Protein AF-A0A1H0IKR7-F1 (afdb_monomer)

Radius of gyration: 31.37 Å; Cα contacts (8 Å, |Δi|>4): 22; chains: 1; bounding box: 93×26×95 Å

Foldseek 3Di:
DDDDDDPPPPCDPVNVVVVLVVVLVVLVVVLVVLVVVLVVLVVVPPPPPPPDDDDDDDPPPDDPPVNVVSVVVNVVSVVVSVVSVVVSVVSVVVPPPPPDPPPPPDPDPPDDDDDD

Sequence (116 aa):
MQNAAGDGIAFGPDGQNDSYRSVVSDLVSLIEHVQASLRLIEQTMAPETSLGGQENAVDVVVLDDVSPRYVKAAAALQACDANLGIALHVLLDSSTPGRGTSAYAEVTPALSISLM

Secondary structure (DSSP, 8-state):
------------HHHHHHHHHHHHHHHHHHHHHHHHHHHHHHHHHS---------SS-------SSHHHHHHHHHHHHHHHHHHHHHHHHHHHHTS--------------------

Nearest PDB structures (foldseek):
  9bru-assembly1_f  TM=6.868E-01  e=6.213E+00  Mus musculus
  6nr8-assembly1_1  TM=4.013E-01  e=3.288E+00  Homo sapiens

pLDDT: mean 72.19, std 18.81, range [41.09, 97.06]

Solvent-accessible surface area (backbone atoms only — not comparable to full-atom values): 7639 Å² total; per-residue (Å²): 138,84,81,82,76,81,87,70,82,75,74,46,77,65,56,55,50,52,53,50,53,48,54,53,50,53,51,52,54,49,44,55,50,44,54,52,53,45,50,54,49,52,61,71,67,49,77,83,82,70,92,68,90,77,82,86,78,79,96,75,80,79,76,70,77,56,59,66,54,50,52,53,52,44,54,52,44,53,54,47,46,55,52,52,52,51,55,50,49,54,53,56,58,71,64,55,75,77,81,74,81,83,81,77,77,81,83,74,85,78,86,76,89,84,82,132

Mean predicted aligned error: 16.88 Å

Structure (mmCIF, N/CA/C/O backbone):
data_AF-A0A1H0IKR7-F1
#
_entry.id   AF-A0A1H0IKR7-F1
#
loop_
_atom_site.group_PDB
_atom_site.id
_atom_site.type_symbol
_atom_site.label_atom_id
_atom_site.label_alt_id
_atom_site.label_comp_id
_atom_site.label_asym_id
_atom_site.label_entity_id
_atom_site.label_seq_id
_atom_site.pdbx_PDB_ins_code
_atom_site.Cartn_x
_atom_site.Cartn_y
_atom_site.Cartn_z
_atom_site.occupancy
_atom_site.B_iso_or_equiv
_atom_site.auth_seq_id
_atom_site.auth_comp_id
_atom_site.auth_asym_id
_atom_site.auth_atom_id
_atom_site.pdbx_PDB_model_num
ATOM 1 N N . MET A 1 1 ? -4.320 12.327 -55.346 1.00 41.09 1 MET A N 1
ATOM 2 C CA . MET A 1 1 ? -4.303 11.394 -54.202 1.00 41.09 1 MET A CA 1
ATOM 3 C C . MET A 1 1 ? -3.042 11.673 -53.413 1.00 41.09 1 MET A C 1
ATOM 5 O O . MET A 1 1 ? -1.960 11.442 -53.933 1.00 41.09 1 MET A O 1
ATOM 9 N N . GLN A 1 2 ? -3.179 12.296 -52.247 1.00 49.88 2 GLN A N 1
ATOM 10 C CA . GLN A 1 2 ? -2.059 12.709 -51.405 1.00 49.88 2 GLN A CA 1
ATOM 11 C C . GLN A 1 2 ? -2.044 11.742 -50.222 1.00 49.88 2 GLN A C 1
ATOM 13 O O . GLN A 1 2 ? -3.006 11.684 -49.461 1.00 49.88 2 GLN A O 1
ATOM 18 N N . ASN A 1 3 ? -1.024 10.889 -50.174 1.00 48.53 3 ASN A N 1
ATOM 19 C CA . ASN A 1 3 ? -0.915 9.835 -49.173 1.00 48.53 3 ASN A CA 1
ATOM 20 C C . ASN A 1 3 ? -0.506 10.457 -47.835 1.00 48.53 3 ASN A C 1
ATOM 22 O O . ASN A 1 3 ? 0.482 11.188 -47.773 1.00 48.53 3 ASN A O 1
ATOM 26 N N . ALA A 1 4 ? -1.279 10.170 -46.789 1.00 47.50 4 ALA A N 1
ATOM 27 C CA . ALA A 1 4 ? -0.951 10.525 -45.418 1.00 47.50 4 ALA A CA 1
ATOM 28 C C . ALA A 1 4 ? 0.331 9.786 -45.007 1.00 47.50 4 ALA A C 1
ATOM 30 O O . ALA A 1 4 ? 0.366 8.555 -44.980 1.00 47.50 4 ALA A O 1
ATOM 31 N N . ALA A 1 5 ? 1.393 10.543 -44.734 1.00 49.09 5 ALA A N 1
ATOM 32 C CA . ALA A 1 5 ? 2.580 10.023 -44.077 1.00 49.09 5 ALA A CA 1
ATOM 33 C C . ALA A 1 5 ? 2.204 9.693 -42.631 1.00 49.09 5 ALA A C 1
ATOM 35 O O . ALA A 1 5 ? 1.618 10.525 -41.939 1.00 49.09 5 ALA A O 1
ATOM 36 N N . GLY A 1 6 ? 2.488 8.456 -42.226 1.00 51.41 6 GLY A N 1
ATOM 37 C CA . GLY A 1 6 ? 2.235 7.963 -40.883 1.00 51.41 6 GLY A CA 1
ATOM 38 C C . GLY A 1 6 ? 2.878 8.870 -39.843 1.00 51.41 6 GLY A C 1
ATOM 39 O O . GLY A 1 6 ? 4.091 9.075 -39.849 1.00 51.41 6 GLY A O 1
ATOM 40 N N . ASP A 1 7 ? 2.030 9.388 -38.964 1.00 49.38 7 ASP A N 1
ATOM 41 C CA . ASP A 1 7 ? 2.385 10.030 -37.708 1.00 49.38 7 ASP A CA 1
ATOM 42 C C . ASP A 1 7 ? 2.981 8.967 -36.775 1.00 49.38 7 ASP A C 1
ATOM 44 O O . ASP A 1 7 ? 2.314 8.356 -35.942 1.00 49.38 7 ASP A O 1
ATOM 48 N N . GLY A 1 8 ? 4.248 8.639 -37.018 1.00 50.91 8 GLY A N 1
ATOM 49 C CA . GLY A 1 8 ? 5.059 7.893 -36.077 1.00 50.91 8 GLY A CA 1
ATOM 50 C C . GLY A 1 8 ? 5.500 8.864 -35.000 1.00 50.91 8 GLY A C 1
ATOM 51 O O . GLY A 1 8 ? 6.469 9.592 -35.210 1.00 50.91 8 GLY A O 1
ATOM 52 N N . ILE A 1 9 ? 4.795 8.880 -33.866 1.00 56.69 9 ILE A N 1
ATOM 53 C CA . ILE A 1 9 ? 5.242 9.579 -32.660 1.00 56.69 9 ILE A CA 1
ATOM 54 C C . ILE A 1 9 ? 6.597 8.984 -32.273 1.00 56.69 9 ILE A C 1
ATOM 56 O O . ILE A 1 9 ? 6.691 7.927 -31.648 1.00 56.69 9 ILE A O 1
ATOM 60 N N . ALA A 1 10 ? 7.665 9.648 -32.705 1.00 52.69 10 ALA A N 1
ATOM 61 C CA . ALA A 1 10 ? 9.016 9.346 -32.295 1.00 52.69 10 ALA A CA 1
ATOM 62 C C . ALA A 1 10 ? 9.140 9.768 -30.829 1.00 52.69 10 ALA A C 1
ATOM 64 O O . ALA A 1 10 ? 9.447 10.919 -30.525 1.00 52.69 10 ALA A O 1
ATOM 65 N N . PHE A 1 11 ? 8.868 8.838 -29.912 1.00 53.44 11 PHE A N 1
ATOM 66 C CA . PHE A 1 11 ? 9.332 8.956 -28.536 1.00 53.44 11 PHE A CA 1
ATOM 67 C C . PHE A 1 11 ? 10.860 8.962 -28.588 1.00 53.44 11 PHE A C 1
ATOM 69 O O . PHE A 1 11 ? 11.505 7.919 -28.690 1.00 53.44 11 PHE A O 1
ATOM 76 N N . GLY A 1 12 ? 11.438 10.162 -28.613 1.00 57.72 12 GLY A N 1
ATOM 77 C CA . GLY A 1 12 ? 12.872 10.337 -28.449 1.00 57.72 12 GLY A CA 1
ATOM 78 C C . GLY A 1 12 ? 13.330 9.753 -27.106 1.00 57.72 12 GLY A C 1
ATOM 79 O O . GLY A 1 12 ? 12.512 9.603 -26.192 1.00 57.72 12 GLY A O 1
ATOM 80 N N . PRO A 1 13 ? 14.631 9.449 -26.957 1.00 59.62 13 PRO A N 1
ATOM 81 C CA . PRO A 1 13 ? 15.187 8.884 -25.723 1.00 59.62 13 PRO A CA 1
ATOM 82 C C . PRO A 1 13 ? 14.862 9.726 -24.474 1.00 59.62 13 PRO A C 1
ATOM 84 O O . PRO A 1 13 ? 14.719 9.173 -23.386 1.00 59.62 13 PRO A O 1
ATOM 87 N N . ASP A 1 14 ? 14.658 11.035 -24.640 1.00 61.53 14 ASP A N 1
ATOM 88 C CA . ASP A 1 14 ? 14.246 11.945 -23.566 1.00 61.53 14 ASP A CA 1
ATOM 89 C C . ASP A 1 14 ? 12.817 11.667 -23.063 1.00 61.53 14 ASP A C 1
ATOM 91 O O . ASP A 1 14 ? 12.591 11.589 -21.857 1.00 61.53 14 ASP A O 1
ATOM 95 N N . GLY A 1 15 ? 11.858 11.398 -23.958 1.00 67.19 15 GLY A N 1
ATOM 96 C CA . GLY A 1 15 ? 10.464 11.123 -23.578 1.00 67.19 15 GLY A CA 1
ATOM 97 C C . GLY A 1 15 ? 10.280 9.787 -22.851 1.00 67.19 15 GLY A C 1
ATOM 98 O O . GLY A 1 15 ? 9.394 9.647 -22.006 1.00 67.19 15 GLY A O 1
ATOM 99 N N . GLN A 1 16 ? 11.142 8.805 -23.134 1.00 71.25 16 GLN A N 1
ATOM 100 C CA . GLN A 1 16 ? 11.166 7.537 -22.401 1.00 71.25 16 GLN A CA 1
ATOM 101 C C . GLN A 1 16 ? 11.692 7.722 -20.969 1.00 71.25 16 GLN A C 1
ATOM 103 O O . GLN A 1 16 ? 11.180 7.096 -20.040 1.00 71.25 16 GLN A O 1
ATOM 108 N N . ASN A 1 17 ? 12.677 8.603 -20.780 1.00 78.38 17 ASN A N 1
ATOM 109 C CA . ASN A 1 17 ? 13.233 8.906 -19.464 1.00 78.38 17 ASN A CA 1
ATOM 110 C C . ASN A 1 17 ? 12.236 9.708 -18.608 1.00 78.38 17 ASN A C 1
ATOM 112 O O . ASN A 1 17 ? 12.041 9.399 -17.434 1.00 78.38 17 ASN A O 1
ATOM 116 N N . ASP A 1 18 ? 11.522 10.664 -19.205 1.00 84.75 18 ASP A N 1
ATOM 117 C CA . ASP A 1 18 ? 10.476 11.427 -18.514 1.00 84.75 18 ASP A CA 1
ATOM 118 C C . ASP A 1 18 ? 9.303 10.537 -18.076 1.00 84.75 18 ASP A C 1
ATOM 120 O O . ASP A 1 18 ? 8.849 10.622 -16.932 1.00 84.75 18 ASP A O 1
ATOM 124 N N . SER A 1 19 ? 8.863 9.613 -18.939 1.00 86.38 19 SER A N 1
ATOM 125 C CA . SER A 1 19 ? 7.837 8.628 -18.578 1.00 86.38 19 SER A CA 1
ATOM 126 C C . SER A 1 19 ? 8.300 7.712 -17.445 1.00 86.38 19 SER A C 1
ATOM 128 O O . SER A 1 19 ? 7.522 7.434 -16.534 1.00 86.38 19 SER A O 1
ATOM 130 N N . TYR A 1 20 ? 9.553 7.250 -17.479 1.00 87.56 20 TYR A N 1
ATOM 131 C CA . TYR A 1 20 ? 10.123 6.427 -16.414 1.00 87.56 20 TYR A CA 1
ATOM 132 C C . TYR A 1 20 ? 10.145 7.181 -15.077 1.00 87.56 20 TYR A C 1
ATOM 134 O O . TYR A 1 20 ? 9.686 6.662 -14.059 1.00 87.56 20 TYR A O 1
ATOM 142 N N . ARG A 1 21 ? 10.606 8.438 -15.081 1.00 89.56 21 ARG A N 1
ATOM 143 C CA . ARG A 1 21 ? 10.633 9.284 -13.880 1.00 89.56 21 ARG A CA 1
ATOM 144 C C . ARG A 1 21 ? 9.236 9.563 -13.332 1.00 89.56 21 ARG A C 1
ATOM 146 O O . ARG A 1 21 ? 9.077 9.554 -12.114 1.00 89.56 21 ARG A O 1
ATOM 153 N N . SER A 1 22 ? 8.243 9.762 -14.201 1.00 92.94 22 SER A N 1
ATOM 154 C CA . SER A 1 22 ? 6.841 9.914 -13.792 1.00 92.94 22 SER A CA 1
ATOM 155 C C . SER A 1 22 ? 6.341 8.670 -13.062 1.00 92.94 22 SER A C 1
ATOM 157 O O . SER A 1 22 ? 5.841 8.782 -11.950 1.00 92.94 22 SER A O 1
ATOM 159 N N . VAL A 1 23 ? 6.556 7.479 -13.632 1.00 92.06 23 VAL A N 1
ATOM 160 C CA . VAL A 1 23 ? 6.115 6.211 -13.025 1.00 92.06 23 VAL A CA 1
ATOM 161 C C . VAL A 1 23 ? 6.790 5.969 -11.675 1.00 92.06 23 VAL A C 1
ATOM 163 O O . VAL A 1 23 ? 6.132 5.557 -10.722 1.00 92.06 23 VAL A O 1
ATOM 166 N N . VAL A 1 24 ? 8.092 6.249 -11.565 1.00 93.38 24 VAL A N 1
ATOM 167 C CA . VAL A 1 24 ? 8.819 6.149 -10.290 1.00 93.38 24 VAL A CA 1
ATOM 168 C C 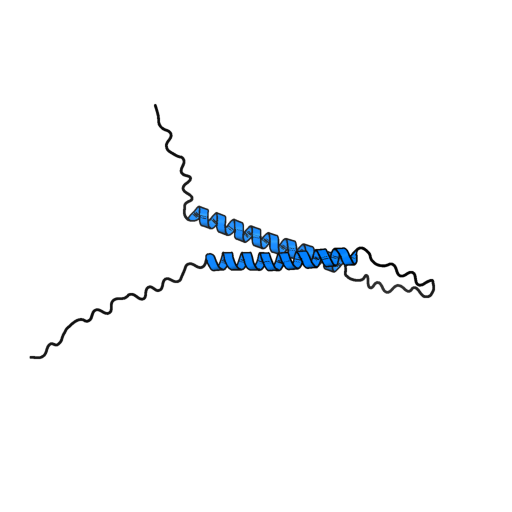. VAL A 1 24 ? 8.254 7.128 -9.258 1.00 93.38 24 VAL A C 1
ATOM 170 O O . VAL A 1 24 ? 8.038 6.739 -8.113 1.00 93.38 24 VAL A O 1
ATOM 173 N N . SER A 1 25 ? 7.985 8.375 -9.656 1.00 94.81 25 SER A N 1
ATOM 174 C CA . SER A 1 25 ? 7.396 9.385 -8.770 1.00 94.81 25 SER A CA 1
ATOM 175 C C . SER A 1 25 ? 6.012 8.966 -8.275 1.00 94.81 25 SER A C 1
ATOM 177 O O . SER A 1 25 ? 5.757 9.016 -7.074 1.00 94.81 25 SER A O 1
ATOM 179 N N . ASP A 1 26 ? 5.145 8.504 -9.177 1.00 95.62 26 ASP A N 1
ATOM 180 C CA . ASP A 1 26 ? 3.793 8.052 -8.841 1.00 95.62 26 ASP A CA 1
ATOM 181 C C . ASP A 1 26 ? 3.829 6.862 -7.874 1.00 95.62 26 ASP A C 1
ATOM 183 O O . ASP A 1 26 ? 3.062 6.805 -6.910 1.00 95.62 26 ASP A O 1
ATOM 187 N N . LEU A 1 27 ? 4.758 5.926 -8.093 1.00 94.75 27 LEU A N 1
ATOM 188 C CA . LEU A 1 27 ? 4.927 4.759 -7.234 1.00 94.75 27 LEU A CA 1
ATOM 189 C C . LEU A 1 27 ? 5.403 5.141 -5.825 1.00 94.75 27 LEU A C 1
ATOM 191 O O . LEU A 1 27 ? 4.887 4.607 -4.844 1.00 94.75 27 LEU A O 1
ATOM 195 N N . VAL A 1 28 ? 6.335 6.091 -5.713 1.00 95.94 28 VAL A N 1
ATOM 196 C CA . VAL A 1 28 ? 6.786 6.629 -4.418 1.00 95.94 28 VAL A CA 1
ATOM 197 C C . VAL A 1 28 ? 5.635 7.323 -3.687 1.00 95.94 28 VAL A C 1
ATOM 199 O O . VAL A 1 28 ? 5.387 7.017 -2.522 1.00 95.94 28 VAL A O 1
ATOM 202 N N . SER A 1 29 ? 4.877 8.187 -4.368 1.00 97.06 29 SER A N 1
ATOM 203 C CA . SER A 1 29 ? 3.722 8.865 -3.762 1.00 97.06 29 SER A CA 1
ATOM 204 C C . SER A 1 29 ? 2.641 7.886 -3.293 1.00 97.06 29 SER A C 1
ATOM 206 O O . SER A 1 29 ? 2.014 8.100 -2.254 1.00 97.06 29 SER A O 1
ATOM 208 N N . LEU A 1 30 ? 2.431 6.784 -4.020 1.00 95.69 30 LEU A N 1
ATOM 209 C CA . LEU A 1 30 ? 1.487 5.748 -3.609 1.00 95.69 30 LEU A CA 1
ATOM 210 C C . LEU A 1 30 ? 1.953 5.008 -2.345 1.00 95.69 30 LEU A C 1
ATOM 212 O O . LEU A 1 30 ? 1.135 4.762 -1.457 1.00 95.69 30 LEU A O 1
ATOM 216 N N . ILE A 1 31 ? 3.247 4.692 -2.235 1.00 96.12 31 ILE A N 1
ATOM 217 C CA . ILE A 1 31 ? 3.838 4.091 -1.026 1.00 96.12 31 ILE A CA 1
ATOM 218 C C . ILE A 1 31 ? 3.627 5.011 0.183 1.00 96.12 31 ILE A C 1
ATOM 220 O O . ILE A 1 31 ? 3.105 4.578 1.210 1.00 96.12 31 ILE A O 1
ATOM 224 N N . GLU A 1 32 ? 3.946 6.300 0.047 1.00 96.75 32 GLU A N 1
ATOM 225 C CA . GLU A 1 32 ? 3.748 7.288 1.116 1.00 96.75 32 GLU A CA 1
ATOM 226 C C . GLU A 1 32 ? 2.280 7.363 1.565 1.00 96.75 32 GLU A C 1
ATOM 228 O O . GLU A 1 32 ? 1.983 7.417 2.763 1.00 96.75 32 GLU A O 1
ATOM 233 N N . HIS A 1 33 ? 1.343 7.310 0.616 1.00 96.44 33 HIS A N 1
ATOM 234 C CA . HIS A 1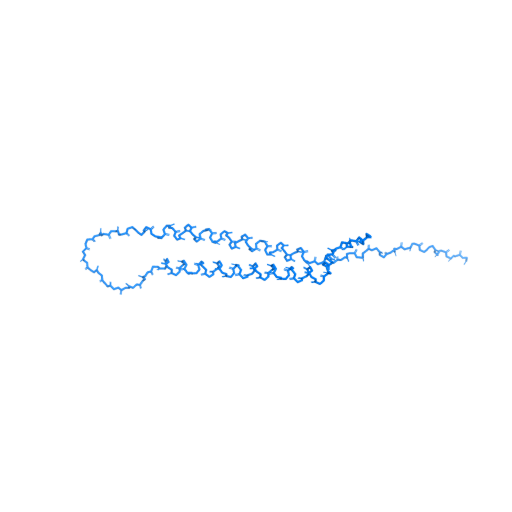 33 ? -0.087 7.320 0.909 1.00 96.44 33 HIS A CA 1
ATOM 235 C C . HIS A 1 33 ? -0.556 6.061 1.662 1.00 96.44 33 HIS A C 1
ATOM 237 O O . HIS A 1 33 ? -1.347 6.157 2.610 1.00 96.44 33 HIS A O 1
ATOM 243 N N . VAL A 1 34 ? -0.058 4.879 1.282 1.00 95.06 34 VAL A N 1
ATOM 244 C CA . VAL A 1 34 ? -0.349 3.613 1.978 1.00 95.06 34 VAL A CA 1
ATOM 245 C C . VAL A 1 34 ? 0.180 3.654 3.414 1.00 95.06 34 VAL A C 1
ATOM 247 O O . VAL A 1 34 ? -0.543 3.299 4.347 1.00 95.06 34 VAL A O 1
ATOM 250 N N . GLN A 1 35 ? 1.394 4.168 3.617 1.00 94.69 35 GLN A N 1
ATOM 251 C CA . GLN A 1 35 ? 1.989 4.326 4.947 1.00 94.69 35 GLN A CA 1
ATOM 252 C C . GLN A 1 35 ? 1.219 5.322 5.820 1.00 94.69 35 GLN A C 1
ATOM 254 O O . GLN A 1 35 ? 1.015 5.077 7.011 1.00 94.69 35 GLN A O 1
ATOM 259 N N . ALA A 1 36 ? 0.744 6.429 5.244 1.00 94.75 36 ALA A N 1
ATOM 260 C CA . ALA A 1 36 ? -0.118 7.372 5.951 1.00 94.75 36 ALA A CA 1
ATOM 261 C C . ALA A 1 36 ? -1.439 6.714 6.385 1.00 94.75 36 ALA A C 1
ATOM 263 O O . ALA A 1 36 ? -1.875 6.893 7.523 1.00 94.75 36 ALA A O 1
ATOM 264 N N . SER A 1 37 ? -2.038 5.901 5.511 1.00 91.88 37 SER A N 1
ATOM 265 C CA . SER A 1 37 ? -3.266 5.158 5.812 1.00 91.88 37 SER A CA 1
ATOM 266 C C . SER A 1 37 ? -3.064 4.135 6.934 1.00 91.88 37 SER A C 1
ATOM 268 O O . SER A 1 37 ? -3.911 4.027 7.819 1.00 91.88 37 SER A O 1
ATOM 270 N N . LEU A 1 38 ? -1.926 3.433 6.954 1.00 92.69 38 LEU A N 1
ATOM 271 C CA . LEU A 1 38 ? -1.563 2.527 8.050 1.00 92.69 38 LEU A CA 1
ATOM 272 C C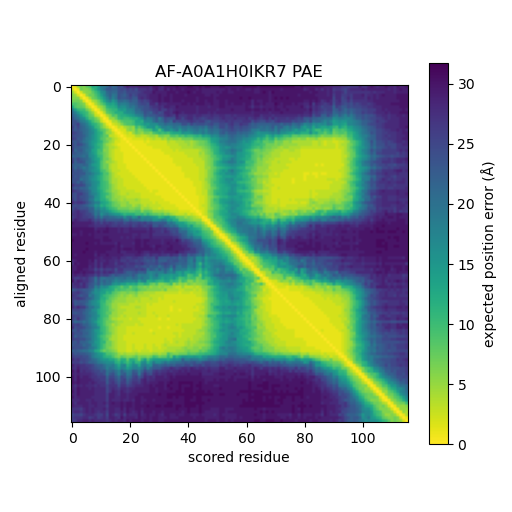 . LEU A 1 38 ? -1.475 3.256 9.393 1.00 92.69 38 LEU A C 1
ATOM 274 O O . LEU A 1 38 ? -2.080 2.806 10.362 1.00 92.69 38 LEU A O 1
ATOM 278 N N . ARG A 1 39 ? -0.807 4.416 9.438 1.00 92.31 39 ARG A N 1
ATOM 279 C CA . ARG A 1 39 ? -0.702 5.219 10.668 1.00 92.31 39 ARG A CA 1
ATOM 280 C C . ARG A 1 39 ? -2.063 5.675 11.187 1.00 92.31 39 ARG A C 1
ATOM 282 O O . ARG A 1 39 ? -2.272 5.692 12.395 1.00 92.31 39 ARG A O 1
ATOM 289 N N . LEU A 1 40 ? -2.994 6.030 10.299 1.00 90.12 40 LEU A N 1
ATOM 290 C CA . LEU A 1 40 ? -4.359 6.393 10.696 1.00 90.12 40 LEU A CA 1
ATOM 291 C C . LEU A 1 40 ? -5.099 5.209 11.330 1.00 90.12 40 LEU A C 1
ATOM 293 O O . LEU A 1 40 ? -5.806 5.384 12.324 1.00 90.12 40 LEU A O 1
ATOM 297 N N . ILE A 1 41 ? -4.915 4.002 10.787 1.00 87.12 41 ILE A N 1
ATOM 298 C CA . ILE A 1 41 ? -5.487 2.786 11.373 1.00 87.12 41 ILE A CA 1
ATOM 299 C C . ILE A 1 41 ? -4.864 2.511 12.745 1.00 87.12 41 ILE A C 1
ATOM 301 O O . ILE A 1 41 ? -5.599 2.281 13.700 1.00 87.12 41 ILE A O 1
ATOM 305 N N . GLU A 1 42 ? -3.538 2.598 12.873 1.00 86.44 42 GLU A N 1
ATOM 306 C CA . GLU A 1 42 ? -2.831 2.409 14.148 1.00 86.44 42 GLU A CA 1
ATOM 307 C C . GLU A 1 42 ? -3.280 3.415 15.216 1.00 86.44 42 GLU A C 1
ATOM 309 O O . GLU A 1 42 ? -3.495 3.031 16.361 1.00 86.44 42 GLU A O 1
ATOM 314 N N . GLN A 1 43 ? -3.482 4.683 14.845 1.00 84.88 43 GLN A N 1
ATOM 315 C CA . GLN A 1 43 ? -4.012 5.716 15.744 1.00 84.88 43 GLN A CA 1
ATOM 316 C C . GLN A 1 43 ? -5.451 5.429 16.178 1.00 84.88 43 GLN A C 1
ATOM 318 O O . GLN A 1 43 ? -5.794 5.672 17.327 1.00 84.88 43 GLN A O 1
ATOM 323 N N . THR A 1 44 ? -6.278 4.897 15.276 1.00 81.06 44 THR A N 1
ATOM 324 C CA . THR A 1 44 ? -7.673 4.535 15.577 1.00 81.06 44 THR A CA 1
ATOM 325 C C . THR A 1 44 ? -7.758 3.287 16.460 1.00 81.06 44 THR A C 1
ATOM 327 O O . THR A 1 44 ? -8.687 3.145 17.246 1.00 81.06 44 THR A O 1
ATOM 330 N N . MET A 1 45 ? -6.790 2.376 16.329 1.00 73.75 45 MET A N 1
ATOM 331 C CA . MET A 1 45 ? -6.680 1.164 17.141 1.00 73.75 45 MET A CA 1
ATOM 332 C C . MET A 1 45 ? -5.934 1.377 18.463 1.00 73.75 45 MET A C 1
ATOM 334 O O . MET A 1 45 ? -5.936 0.477 19.306 1.00 73.75 45 MET A O 1
ATOM 338 N N . ALA A 1 46 ? -5.258 2.515 18.648 1.00 74.31 46 ALA A N 1
ATOM 339 C CA . ALA A 1 46 ? -4.576 2.815 19.895 1.00 74.31 46 ALA A C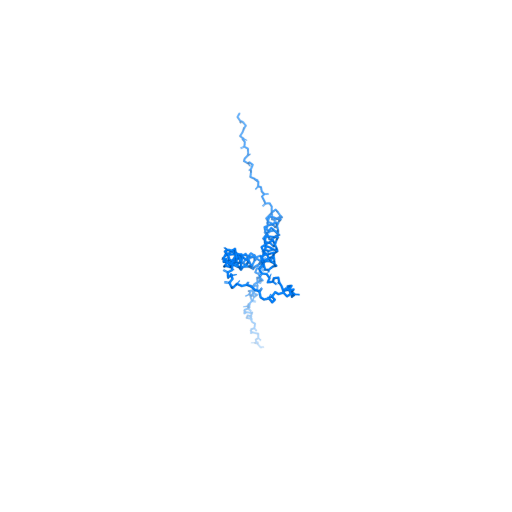A 1
ATOM 340 C C . ALA A 1 46 ? -5.624 2.851 21.020 1.00 74.31 46 ALA A C 1
ATOM 342 O O . ALA A 1 46 ? -6.589 3.609 20.922 1.00 74.31 46 ALA A O 1
ATOM 343 N N . PRO A 1 47 ? -5.483 2.026 22.072 1.00 62.41 47 PRO A N 1
ATOM 344 C CA . PRO A 1 47 ? -6.440 2.039 23.163 1.00 62.41 47 PRO A CA 1
ATOM 345 C C . PRO A 1 47 ? -6.454 3.435 23.782 1.00 62.41 47 PRO A C 1
ATOM 347 O O . PRO A 1 47 ? -5.401 3.969 24.133 1.00 62.41 47 PRO A O 1
ATOM 350 N N . GLU A 1 48 ? -7.649 4.007 23.923 1.00 56.81 48 GLU A N 1
ATOM 351 C CA . GLU A 1 48 ? -7.904 5.221 24.693 1.00 56.81 48 GLU A CA 1
ATOM 352 C C . GLU A 1 48 ? -7.480 4.958 26.147 1.00 56.81 48 GLU A C 1
ATOM 354 O O . GLU A 1 48 ? -8.278 4.567 26.999 1.00 56.81 48 GLU A O 1
ATOM 359 N N . THR A 1 49 ? -6.195 5.127 26.461 1.00 51.62 49 THR A N 1
ATOM 360 C CA . THR A 1 49 ? -5.678 5.055 27.828 1.00 51.62 49 THR A CA 1
ATOM 361 C C . THR A 1 49 ? -6.047 6.341 28.567 1.00 51.62 49 THR A C 1
ATOM 363 O O . THR A 1 49 ? -5.174 7.071 29.035 1.00 51.62 49 THR A O 1
ATOM 366 N N . SER A 1 50 ? -7.338 6.662 28.650 1.00 48.81 50 SER A N 1
ATOM 367 C CA . SER A 1 50 ? -7.831 7.682 29.568 1.00 48.81 50 SER A CA 1
ATOM 368 C C . SER A 1 50 ? -8.274 6.993 30.851 1.00 48.81 50 SER A C 1
ATOM 370 O O . SER A 1 50 ? -9.372 6.460 30.987 1.00 48.81 50 SER A O 1
ATOM 372 N N . LEU A 1 51 ? -7.327 6.980 31.782 1.00 53.97 51 LEU A N 1
ATOM 373 C CA . LEU A 1 51 ? -7.482 6.691 33.198 1.00 53.97 51 LEU A CA 1
ATOM 374 C C . LEU A 1 51 ? -8.539 7.630 33.807 1.00 53.97 51 LEU A C 1
ATOM 376 O O . LEU A 1 51 ? -8.217 8.710 34.295 1.00 53.97 51 LEU A O 1
ATOM 380 N N . GLY A 1 52 ? -9.804 7.226 33.785 1.00 50.12 52 GLY A N 1
ATOM 381 C CA . GLY A 1 52 ? -10.898 7.929 34.450 1.00 50.12 52 GLY A CA 1
ATOM 382 C C . GLY A 1 52 ? -11.792 6.908 35.127 1.00 50.12 52 GLY A C 1
ATOM 383 O O . GLY A 1 52 ? -12.501 6.180 34.448 1.00 50.12 52 GLY A O 1
ATOM 384 N N . GLY A 1 53 ? -11.676 6.813 36.451 1.00 59.03 53 GLY A N 1
ATOM 385 C CA . GLY A 1 53 ? -12.209 5.737 37.281 1.00 59.03 53 GLY A CA 1
ATOM 386 C C . GLY A 1 53 ? -13.628 5.279 36.952 1.00 59.03 53 GLY A C 1
ATOM 387 O O . GLY A 1 53 ? -14.544 6.081 36.804 1.00 59.03 53 GLY A O 1
ATOM 388 N N . GLN A 1 54 ? -13.816 3.964 36.956 1.00 48.69 54 GLN A N 1
ATOM 389 C CA . GLN A 1 54 ? -15.129 3.391 37.198 1.00 48.69 54 GLN A CA 1
ATOM 390 C C . GLN A 1 54 ? -14.983 2.228 38.173 1.00 48.69 54 GLN A C 1
ATOM 392 O O . GLN A 1 54 ? -14.926 1.051 37.828 1.00 48.69 54 GLN A O 1
ATOM 397 N N . GLU A 1 55 ? -14.874 2.613 39.439 1.00 54.06 55 GLU A N 1
ATOM 398 C CA . GLU A 1 55 ? -15.345 1.788 40.533 1.00 54.06 55 GLU A CA 1
ATOM 399 C C . GLU A 1 55 ? -16.832 1.466 40.292 1.00 54.06 55 GLU A C 1
ATOM 401 O O . GLU A 1 55 ? -17.659 2.359 40.142 1.00 54.06 55 GLU A O 1
ATOM 406 N N . ASN A 1 56 ? -17.159 0.173 40.253 1.00 59.56 56 ASN A N 1
ATOM 407 C CA . ASN A 1 56 ? -18.506 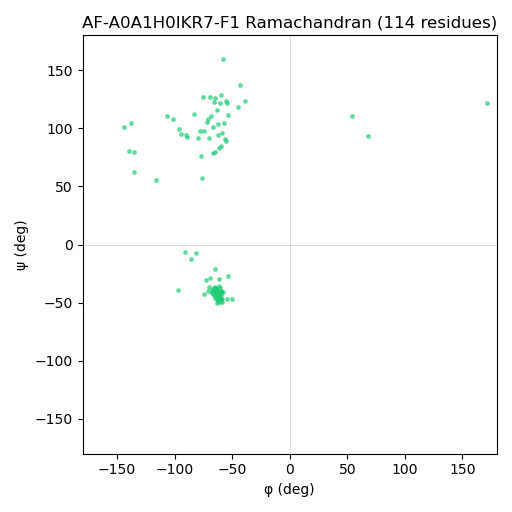-0.364 40.460 1.00 59.56 56 ASN A CA 1
ATOM 408 C C . ASN A 1 56 ? -19.587 -0.067 39.389 1.00 59.56 56 ASN A C 1
ATOM 410 O O . ASN A 1 56 ? -20.340 0.891 39.521 1.00 59.56 56 ASN A O 1
ATOM 414 N N . ALA A 1 57 ? -19.764 -0.973 38.414 1.00 55.19 57 ALA A N 1
ATOM 415 C CA . ALA A 1 57 ? -21.072 -1.548 38.034 1.00 55.19 57 ALA A CA 1
ATOM 416 C C . ALA A 1 57 ? -20.969 -2.385 36.745 1.00 55.19 57 ALA A C 1
ATOM 418 O O . ALA A 1 57 ? -20.642 -1.841 35.700 1.00 55.19 57 ALA A O 1
ATOM 419 N N . VAL A 1 58 ? -21.346 -3.668 36.853 1.00 53.50 58 VAL A N 1
ATOM 420 C CA . VAL A 1 58 ? -21.714 -4.618 35.781 1.00 53.50 58 VAL A CA 1
ATOM 421 C C . VAL A 1 58 ? -20.678 -4.781 34.662 1.00 53.50 58 VAL A C 1
ATOM 423 O O . VAL A 1 58 ? -20.500 -3.914 33.817 1.00 53.50 58 VAL A O 1
ATOM 426 N N . ASP A 1 59 ? -20.053 -5.957 34.625 1.00 59.75 59 ASP A N 1
ATOM 427 C CA . ASP A 1 59 ? -19.131 -6.398 33.574 1.00 59.75 59 ASP A CA 1
ATOM 428 C C . ASP A 1 59 ? -19.865 -6.542 32.224 1.00 59.75 59 ASP A C 1
ATOM 430 O O . ASP A 1 59 ? -20.306 -7.619 31.824 1.00 59.75 59 ASP A O 1
ATOM 434 N N . VAL A 1 60 ? -20.090 -5.413 31.551 1.00 59.19 60 VAL A N 1
ATOM 435 C CA . VAL A 1 60 ? -20.534 -5.350 30.160 1.00 59.19 60 VAL A CA 1
ATOM 436 C C . VAL A 1 60 ? -19.276 -5.308 29.307 1.00 59.19 60 VAL A C 1
ATOM 438 O O . VAL A 1 60 ? -18.704 -4.248 29.060 1.00 59.19 60 VAL A O 1
ATOM 441 N N . VAL A 1 61 ? -18.841 -6.479 28.850 1.00 59.38 61 VAL A N 1
ATOM 442 C CA . VAL A 1 61 ? -17.768 -6.586 27.861 1.00 59.38 61 VAL A CA 1
ATOM 443 C C . VAL A 1 61 ? -18.338 -6.175 26.505 1.00 59.38 61 VAL A C 1
ATOM 445 O O . VAL A 1 61 ? -19.000 -6.961 25.825 1.00 59.38 61 VAL A O 1
ATOM 448 N N . VAL A 1 62 ? -18.109 -4.923 26.109 1.00 63.97 62 VAL A N 1
ATOM 449 C CA . VAL A 1 62 ? -18.354 -4.486 24.732 1.00 63.97 62 VAL A CA 1
ATOM 450 C C . VAL A 1 62 ? -17.266 -5.112 23.864 1.00 63.97 62 VAL A C 1
ATOM 452 O O . VAL A 1 62 ? -16.103 -4.720 23.919 1.00 63.97 62 VAL A O 1
ATOM 455 N N . LEU A 1 63 ? -17.638 -6.137 23.099 1.00 64.88 63 LEU A N 1
ATOM 456 C CA . LEU A 1 63 ? -16.779 -6.709 22.069 1.00 64.88 63 LEU A CA 1
ATOM 457 C C . LEU A 1 63 ? -16.634 -5.673 20.953 1.00 64.88 63 LEU A C 1
ATOM 459 O O . LEU A 1 63 ? -17.601 -5.394 20.251 1.00 64.88 63 LEU A O 1
ATOM 463 N N . ASP A 1 64 ? -15.440 -5.104 20.819 1.00 65.75 64 ASP A N 1
ATOM 464 C CA . ASP A 1 64 ? -15.096 -4.189 19.736 1.00 65.75 64 ASP A CA 1
ATOM 465 C C . ASP A 1 64 ? -15.199 -4.917 18.385 1.00 65.75 64 ASP A C 1
ATOM 467 O O . ASP A 1 64 ? -14.360 -5.741 18.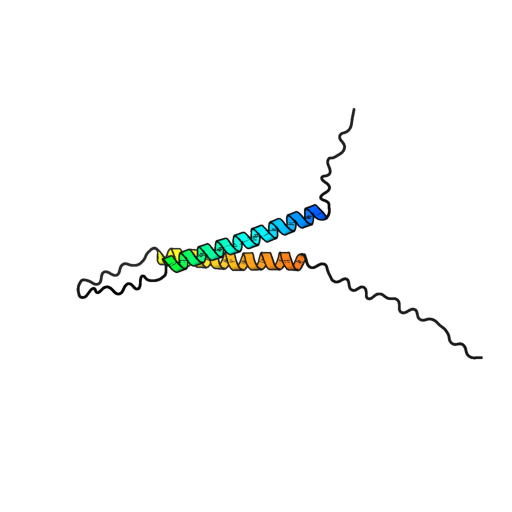012 1.00 65.75 64 ASP A O 1
ATOM 471 N N . ASP A 1 65 ? -16.277 -4.644 17.659 1.00 64.06 65 ASP A N 1
ATOM 472 C CA . ASP A 1 65 ? -16.591 -5.215 16.354 1.00 64.06 65 ASP A CA 1
ATOM 473 C C . ASP A 1 65 ? -15.861 -4.504 15.201 1.00 64.06 65 ASP A C 1
ATOM 475 O O . ASP A 1 65 ? -15.875 -4.982 14.056 1.00 64.06 65 ASP A O 1
ATOM 479 N N . VAL A 1 66 ? -15.176 -3.393 15.495 1.00 63.59 66 VAL A N 1
ATOM 480 C CA . VAL A 1 66 ? -14.477 -2.555 14.519 1.00 63.59 66 VAL A CA 1
ATOM 481 C C . VAL A 1 66 ? -12.984 -2.891 14.457 1.00 63.59 66 VAL A C 1
ATOM 483 O O . VAL A 1 66 ? -12.444 -3.003 13.351 1.00 63.59 66 VAL A O 1
ATOM 486 N N . SER A 1 67 ? -12.334 -3.172 15.594 1.00 69.56 67 SER A N 1
ATOM 487 C CA . SER A 1 67 ? -10.922 -3.601 15.642 1.00 69.56 67 SER A CA 1
ATOM 488 C C . SER A 1 67 ? -10.578 -4.762 14.699 1.00 69.56 67 SER A C 1
ATOM 490 O O . SER A 1 67 ? -9.613 -4.640 13.942 1.00 69.56 67 SER A O 1
ATOM 492 N N . PRO A 1 68 ? -11.355 -5.864 14.619 1.00 73.12 68 PRO A N 1
ATOM 493 C CA . PRO A 1 68 ? -11.045 -6.964 13.700 1.00 73.12 68 PRO A CA 1
ATOM 494 C C . PRO A 1 68 ? -11.048 -6.555 12.218 1.00 73.12 68 PRO A C 1
ATOM 496 O O . PRO A 1 68 ? -10.314 -7.127 11.406 1.00 73.12 68 PRO A O 1
ATOM 499 N N . ARG A 1 69 ? -11.859 -5.557 11.840 1.00 76.69 69 ARG A N 1
ATOM 500 C CA . ARG A 1 69 ? -11.909 -5.040 10.463 1.00 76.69 69 ARG A CA 1
ATOM 501 C C . ARG A 1 69 ? -10.682 -4.191 10.155 1.00 76.69 69 ARG A C 1
ATOM 503 O O . ARG A 1 69 ? -10.096 -4.356 9.085 1.00 76.69 69 ARG A O 1
ATOM 510 N N . TYR A 1 70 ? -10.276 -3.348 11.101 1.00 81.12 70 TYR A N 1
ATO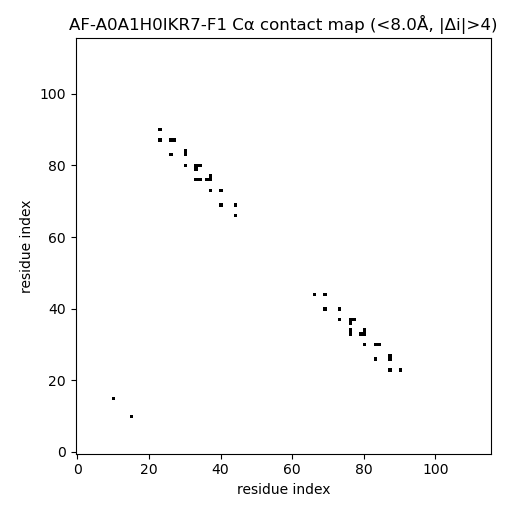M 511 C CA . TYR A 1 70 ? -9.062 -2.545 10.992 1.00 81.12 70 TYR A CA 1
ATOM 512 C C . TYR A 1 70 ? -7.796 -3.405 10.956 1.00 81.12 70 TYR A C 1
ATOM 514 O O . TYR A 1 70 ? -6.924 -3.133 10.139 1.00 81.12 70 TYR A O 1
ATOM 522 N N . VAL A 1 71 ? -7.741 -4.517 11.701 1.00 85.25 71 VAL A N 1
ATOM 523 C CA . VAL A 1 71 ? -6.649 -5.508 11.604 1.00 85.25 71 VAL A CA 1
ATOM 524 C C . VAL A 1 71 ? -6.536 -6.076 10.188 1.00 85.25 71 VAL A C 1
ATOM 526 O O . VAL A 1 71 ? -5.446 -6.134 9.620 1.00 85.25 71 VAL A O 1
ATOM 529 N N . LYS A 1 72 ? -7.661 -6.479 9.584 1.00 86.50 72 LYS A N 1
ATOM 530 C CA . LYS A 1 72 ? -7.662 -7.018 8.216 1.00 86.50 72 LYS A CA 1
ATOM 531 C C . LYS A 1 72 ? -7.257 -5.958 7.187 1.00 86.50 72 LYS A C 1
ATOM 533 O O . LYS A 1 72 ? -6.520 -6.272 6.253 1.00 86.50 72 LYS A O 1
ATOM 538 N N . ALA A 1 73 ? -7.729 -4.723 7.354 1.00 87.81 73 ALA A N 1
ATOM 539 C CA . ALA A 1 73 ? -7.352 -3.600 6.501 1.00 87.81 73 ALA A CA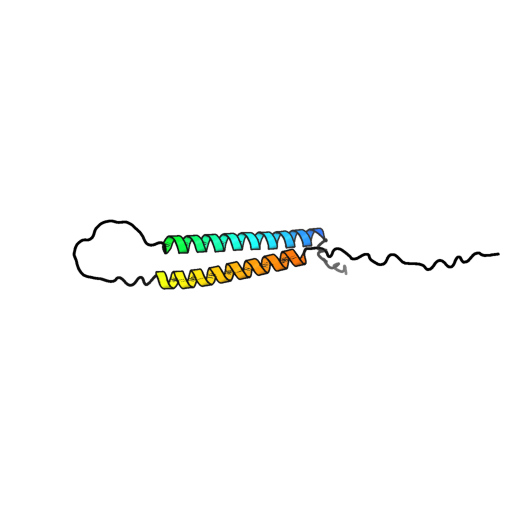 1
ATOM 540 C C . ALA A 1 73 ? -5.857 -3.261 6.634 1.00 87.81 73 ALA A C 1
ATOM 542 O O . ALA A 1 73 ? -5.185 -3.104 5.619 1.00 87.81 73 ALA A O 1
ATOM 543 N N . ALA A 1 74 ? -5.320 -3.234 7.856 1.00 89.81 74 ALA A N 1
ATOM 544 C CA . ALA A 1 74 ? -3.902 -3.012 8.120 1.00 89.81 74 ALA A CA 1
ATOM 545 C C . ALA A 1 74 ? -3.033 -4.101 7.480 1.00 89.81 74 ALA A C 1
ATOM 547 O O . ALA A 1 74 ? -2.093 -3.782 6.758 1.00 89.81 74 ALA A O 1
ATOM 548 N N . ALA A 1 75 ? -3.393 -5.378 7.643 1.00 92.19 75 ALA A N 1
ATOM 549 C CA . ALA A 1 75 ? -2.672 -6.483 7.011 1.00 92.19 75 ALA A CA 1
ATOM 550 C C . ALA A 1 75 ? -2.661 -6.371 5.475 1.00 92.19 75 ALA A C 1
ATOM 552 O O . ALA A 1 75 ? -1.637 -6.615 4.835 1.00 92.19 75 ALA A O 1
ATOM 553 N N . ALA A 1 76 ? -3.785 -5.966 4.872 1.00 92.88 76 ALA A N 1
ATOM 554 C CA . ALA A 1 76 ? -3.860 -5.737 3.432 1.00 92.88 76 ALA A CA 1
ATOM 555 C C . ALA A 1 76 ? -2.973 -4.560 2.988 1.00 92.88 76 ALA A C 1
ATOM 557 O O . ALA A 1 76 ? -2.248 -4.684 2.004 1.00 92.88 76 ALA A O 1
ATOM 558 N N . LEU A 1 77 ? -2.983 -3.445 3.726 1.00 93.38 77 LEU A N 1
ATOM 559 C CA . LEU A 1 77 ? -2.139 -2.286 3.427 1.00 93.38 77 LEU A CA 1
ATOM 560 C C . LEU A 1 77 ? -0.644 -2.589 3.607 1.00 93.38 77 LEU A C 1
ATOM 562 O O . LEU A 1 77 ? 0.153 -2.154 2.783 1.00 93.38 77 LEU A O 1
ATOM 566 N N . GLN A 1 78 ? -0.261 -3.386 4.608 1.00 94.19 78 GLN A N 1
ATOM 567 C CA . GLN A 1 78 ? 1.119 -3.857 4.785 1.00 94.19 78 GLN A CA 1
ATOM 568 C C . GLN A 1 78 ? 1.583 -4.726 3.609 1.00 94.19 78 GLN A C 1
ATOM 570 O O . GLN A 1 78 ? 2.698 -4.564 3.117 1.00 94.19 78 GLN A O 1
ATOM 575 N N . ALA A 1 79 ? 0.723 -5.626 3.120 1.00 95.56 79 ALA A N 1
ATOM 576 C CA . ALA A 1 79 ? 1.027 -6.418 1.931 1.00 95.56 79 ALA A CA 1
ATOM 577 C C . ALA A 1 79 ? 1.172 -5.535 0.677 1.00 95.56 79 ALA A C 1
ATOM 579 O O . ALA A 1 79 ? 2.045 -5.784 -0.156 1.00 95.56 79 ALA A O 1
ATOM 580 N N . CYS A 1 80 ? 0.346 -4.491 0.549 1.00 93.94 80 CYS A N 1
ATOM 581 C CA . CYS A 1 80 ? 0.476 -3.507 -0.523 1.00 93.94 80 CYS A CA 1
ATOM 582 C C . CYS A 1 80 ? 1.804 -2.745 -0.442 1.00 93.94 80 CYS A C 1
ATOM 584 O O . CYS A 1 80 ? 2.509 -2.697 -1.443 1.00 93.94 80 CYS A O 1
ATOM 586 N N . ASP A 1 81 ? 2.166 -2.199 0.722 1.00 95.38 81 ASP A N 1
ATOM 587 C CA . ASP A 1 81 ? 3.430 -1.474 0.935 1.00 95.38 81 ASP A CA 1
ATOM 588 C C . ASP A 1 81 ? 4.644 -2.330 0.532 1.00 95.38 81 ASP A C 1
ATOM 590 O O . ASP A 1 81 ? 5.470 -1.900 -0.276 1.00 95.38 81 ASP A O 1
ATOM 594 N N . ALA A 1 82 ? 4.680 -3.593 0.970 1.00 96.06 82 ALA A N 1
ATOM 595 C CA . ALA A 1 82 ? 5.739 -4.531 0.602 1.00 96.06 82 ALA A CA 1
ATOM 596 C C . ALA A 1 82 ? 5.817 -4.775 -0.917 1.00 96.06 82 ALA A C 1
ATOM 598 O O . ALA A 1 82 ? 6.897 -4.712 -1.507 1.00 96.06 82 ALA A O 1
ATOM 599 N N . ASN A 1 83 ? 4.678 -5.023 -1.572 1.00 95.81 83 ASN A N 1
ATOM 600 C CA . ASN A 1 83 ? 4.637 -5.288 -3.012 1.00 95.81 83 ASN A CA 1
ATOM 601 C C . ASN A 1 83 ? 5.005 -4.053 -3.849 1.00 95.81 83 ASN A C 1
ATOM 603 O O . ASN A 1 83 ? 5.695 -4.183 -4.861 1.00 95.81 83 ASN A O 1
ATOM 607 N N . LEU A 1 84 ? 4.576 -2.860 -3.428 1.00 94.75 84 LEU A N 1
ATOM 608 C CA . LEU A 1 84 ? 4.944 -1.601 -4.078 1.00 94.75 84 LEU A CA 1
ATOM 609 C C . LEU A 1 84 ? 6.442 -1.315 -3.915 1.00 94.75 84 LEU A C 1
ATOM 611 O O . LEU A 1 84 ? 7.091 -0.917 -4.882 1.00 94.75 84 LEU A O 1
ATOM 615 N N . GLY A 1 85 ? 7.011 -1.591 -2.738 1.00 93.88 85 GLY A N 1
ATOM 616 C CA . GLY A 1 85 ? 8.453 -1.502 -2.504 1.00 93.88 85 GLY A CA 1
ATOM 617 C C . GLY A 1 85 ? 9.260 -2.435 -3.414 1.00 93.88 85 GLY A C 1
ATOM 618 O O . GLY A 1 85 ? 10.251 -2.010 -4.008 1.00 93.88 85 GLY A O 1
ATOM 619 N N . ILE A 1 86 ? 8.804 -3.681 -3.600 1.00 95.25 86 ILE A N 1
ATOM 620 C CA . ILE A 1 86 ? 9.416 -4.626 -4.551 1.00 95.25 86 ILE A CA 1
ATOM 621 C C . ILE A 1 86 ? 9.331 -4.087 -5.983 1.00 95.25 86 ILE A C 1
ATOM 623 O O . ILE A 1 86 ? 10.331 -4.098 -6.700 1.00 95.25 86 ILE A O 1
ATOM 627 N N . ALA A 1 87 ? 8.162 -3.594 -6.402 1.00 93.75 87 ALA A N 1
ATOM 628 C CA . ALA A 1 87 ? 7.979 -3.033 -7.739 1.00 93.75 87 ALA A CA 1
ATOM 629 C C . ALA A 1 87 ? 8.920 -1.842 -7.992 1.00 93.75 87 ALA A C 1
ATOM 631 O O . ALA A 1 87 ? 9.530 -1.754 -9.059 1.00 93.75 87 ALA A O 1
ATOM 632 N N . LEU A 1 88 ? 9.093 -0.969 -6.995 1.00 93.31 88 LEU A N 1
ATOM 633 C CA . LEU A 1 88 ? 10.002 0.171 -7.076 1.00 93.31 88 LEU A CA 1
ATOM 634 C C . LEU A 1 88 ? 11.458 -0.285 -7.195 1.00 93.31 88 LEU A C 1
ATOM 636 O O . LEU A 1 88 ? 12.191 0.231 -8.036 1.00 93.31 88 LEU A O 1
ATOM 640 N N . HIS A 1 89 ? 11.867 -1.276 -6.403 1.00 93.19 89 HIS A N 1
ATOM 641 C CA . HIS A 1 89 ? 13.219 -1.821 -6.469 1.00 93.19 89 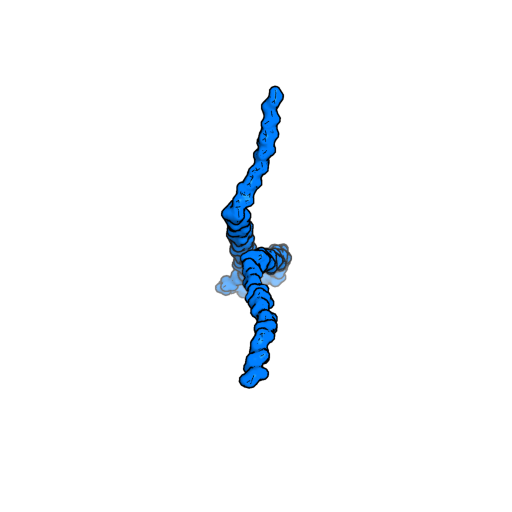HIS A CA 1
ATOM 642 C C . HIS A 1 89 ? 13.529 -2.422 -7.846 1.00 93.19 89 HIS A C 1
ATOM 644 O O . HIS A 1 89 ? 14.556 -2.088 -8.433 1.00 93.19 89 HIS A O 1
ATOM 650 N N . VAL A 1 90 ? 12.612 -3.222 -8.404 1.00 92.31 90 VAL A N 1
ATOM 651 C CA . VAL A 1 90 ? 12.769 -3.808 -9.748 1.00 92.31 90 VAL A CA 1
ATOM 652 C C . VAL A 1 90 ? 12.893 -2.720 -10.818 1.00 92.31 90 VAL A C 1
ATOM 654 O O . VAL A 1 90 ? 13.736 -2.832 -11.709 1.00 92.31 90 VAL A O 1
ATOM 657 N N . LEU A 1 91 ? 12.085 -1.658 -10.732 1.00 89.38 91 LEU A N 1
ATOM 658 C CA . LEU A 1 91 ? 12.169 -0.535 -11.667 1.00 89.38 91 LEU A CA 1
ATOM 659 C C . LEU A 1 91 ? 13.531 0.165 -11.585 1.00 89.38 91 LEU A C 1
ATOM 661 O O . LEU A 1 91 ? 14.174 0.353 -12.618 1.00 89.38 91 LEU A O 1
ATOM 665 N N . LEU A 1 92 ? 14.000 0.483 -10.377 1.00 88.56 92 LEU A N 1
ATOM 666 C CA . LEU A 1 92 ? 15.287 1.151 -10.169 1.00 88.56 92 LEU A CA 1
ATOM 667 C C . LEU A 1 92 ? 16.473 0.300 -10.642 1.00 88.56 92 LEU A C 1
ATOM 669 O O . LEU A 1 92 ? 17.367 0.823 -11.312 1.00 88.56 92 LEU A O 1
ATOM 673 N N . ASP A 1 93 ? 16.454 -1.003 -10.366 1.00 87.06 93 ASP A N 1
ATOM 674 C CA . ASP A 1 93 ? 17.503 -1.932 -10.794 1.00 87.06 93 ASP A CA 1
ATOM 675 C C . ASP A 1 93 ? 17.552 -2.060 -12.321 1.00 87.06 93 ASP A C 1
ATOM 677 O O . ASP A 1 93 ? 18.634 -2.035 -12.914 1.00 87.06 93 ASP A O 1
ATOM 681 N N . SER A 1 94 ? 16.384 -2.106 -12.974 1.00 78.38 94 SER A N 1
ATOM 682 C CA . SER A 1 94 ? 16.276 -2.163 -14.439 1.00 78.38 94 SER A CA 1
ATOM 683 C C . SER A 1 94 ? 16.803 -0.907 -15.146 1.00 78.38 94 SER A C 1
ATOM 685 O O . SER A 1 94 ? 17.171 -0.967 -16.319 1.00 78.38 94 SER A O 1
ATOM 687 N N . SER A 1 95 ? 16.882 0.220 -14.431 1.00 70.12 95 SER A N 1
ATOM 688 C CA . SER A 1 95 ? 17.392 1.490 -14.950 1.00 70.12 95 SER A CA 1
ATOM 689 C C . SER A 1 95 ? 18.894 1.675 -14.742 1.00 70.12 95 SER A C 1
ATOM 691 O O . SER A 1 95 ? 19.439 2.657 -15.252 1.00 70.12 95 SER A O 1
ATOM 693 N N . THR A 1 96 ? 19.584 0.783 -14.021 1.00 64.00 96 THR A N 1
ATOM 694 C CA . THR A 1 96 ? 21.049 0.836 -13.941 1.00 64.00 96 THR A CA 1
ATOM 695 C C . THR A 1 96 ? 21.623 0.409 -15.297 1.00 64.00 96 THR A C 1
ATOM 697 O O . THR A 1 96 ? 21.526 -0.762 -15.669 1.00 64.00 96 THR A O 1
ATOM 700 N N . PRO A 1 97 ? 22.194 1.328 -16.103 1.00 55.69 97 PRO A N 1
ATOM 701 C CA . PRO A 1 97 ? 22.755 0.943 -17.385 1.00 55.69 97 PRO A CA 1
ATOM 702 C C . PRO A 1 97 ? 23.941 0.044 -17.072 1.00 55.69 97 PRO A C 1
ATOM 704 O O . PRO A 1 97 ? 24.843 0.445 -16.330 1.00 55.69 97 PRO A O 1
ATOM 707 N N . GLY A 1 98 ? 23.922 -1.177 -17.604 1.00 54.22 98 GLY A N 1
ATOM 708 C CA . GLY A 1 98 ? 25.012 -2.122 -17.448 1.00 54.22 98 GLY A CA 1
ATOM 709 C C . GLY A 1 98 ? 26.342 -1.416 -17.686 1.00 54.22 98 GLY A C 1
ATOM 710 O O . GLY A 1 98 ? 26.597 -0.883 -18.766 1.00 54.22 98 GLY A O 1
ATOM 711 N N . ARG A 1 99 ? 27.182 -1.395 -16.648 1.00 51.84 99 ARG A N 1
ATOM 712 C CA . ARG A 1 99 ? 28.603 -1.077 -16.735 1.00 51.84 99 ARG A CA 1
ATOM 713 C C . ARG A 1 99 ? 29.198 -2.056 -17.739 1.00 51.84 99 ARG A C 1
ATOM 715 O O . ARG A 1 99 ? 29.557 -3.173 -17.377 1.00 51.84 99 ARG A O 1
ATOM 722 N N . GLY A 1 100 ? 29.212 -1.647 -19.005 1.00 45.66 100 GLY A N 1
ATOM 723 C CA . GLY A 1 100 ? 29.726 -2.428 -20.111 1.00 45.66 100 GLY A CA 1
ATOM 724 C C . GLY A 1 100 ? 31.139 -2.864 -19.777 1.00 45.66 100 GLY A C 1
ATOM 725 O O . GLY A 1 100 ? 32.059 -2.053 -19.679 1.00 45.66 100 GLY A O 1
ATOM 726 N N . THR A 1 101 ? 31.298 -4.162 -19.573 1.00 50.66 101 THR A N 1
ATOM 727 C CA . THR A 1 101 ? 32.573 -4.854 -19.621 1.00 50.66 101 THR A CA 1
ATOM 728 C C . THR A 1 101 ? 33.136 -4.692 -21.031 1.00 50.66 101 THR A C 1
ATOM 730 O O . THR A 1 101 ? 32.980 -5.567 -21.877 1.00 50.66 101 THR A O 1
ATOM 733 N N . SER A 1 102 ? 33.792 -3.563 -21.301 1.00 49.16 102 SER A N 1
ATOM 734 C CA . SER A 1 102 ? 34.779 -3.473 -22.374 1.00 49.16 102 SER A CA 1
ATOM 735 C C . SER A 1 102 ? 36.061 -4.131 -21.863 1.00 49.16 102 SER A C 1
ATOM 737 O O . SER A 1 102 ? 36.990 -3.478 -21.399 1.00 49.16 102 SER A O 1
ATOM 739 N N . ALA A 1 103 ? 36.049 -5.462 -21.849 1.00 52.12 103 ALA A N 1
ATOM 740 C CA . ALA A 1 103 ? 37.217 -6.306 -21.638 1.00 52.12 103 ALA A CA 1
ATOM 741 C C . ALA A 1 103 ? 37.452 -7.126 -22.911 1.00 52.12 103 ALA A C 1
ATOM 743 O O . ALA A 1 103 ? 37.479 -8.349 -22.893 1.00 52.12 103 ALA A O 1
ATOM 744 N N . TYR A 1 104 ? 37.588 -6.420 -24.030 1.00 52.34 104 TYR A N 1
ATOM 745 C CA . TYR A 1 104 ? 38.189 -6.941 -25.252 1.00 52.34 104 TYR A CA 1
ATOM 746 C C . TYR A 1 104 ? 39.144 -5.875 -25.792 1.00 52.34 104 TYR A C 1
ATOM 748 O O . TYR A 1 104 ? 38.939 -5.313 -26.861 1.00 52.34 104 TYR A O 1
ATOM 756 N N . ALA A 1 105 ? 40.175 -5.549 -25.010 1.00 47.81 105 ALA A N 1
ATOM 757 C CA . ALA A 1 105 ? 41.404 -5.041 -25.598 1.00 47.81 105 ALA A CA 1
ATOM 758 C C . ALA A 1 105 ? 42.200 -6.272 -26.037 1.00 47.81 105 ALA A C 1
ATOM 760 O O . ALA A 1 105 ? 42.592 -7.096 -25.209 1.00 47.81 105 ALA A O 1
ATOM 761 N N . GLU A 1 106 ? 42.335 -6.417 -27.352 1.00 47.50 106 GLU A N 1
ATOM 762 C CA . GLU A 1 106 ? 43.211 -7.374 -28.013 1.00 47.50 106 GLU A CA 1
ATOM 763 C C . GLU A 1 106 ? 44.550 -7.511 -27.282 1.00 47.50 106 GLU A C 1
ATOM 765 O O . GLU A 1 106 ? 45.309 -6.550 -27.161 1.00 47.50 106 GLU A O 1
ATOM 770 N N . VAL A 1 107 ? 44.895 -8.732 -26.878 1.00 48.44 107 VAL A N 1
ATOM 771 C CA . VAL A 1 107 ? 46.303 -9.113 -26.768 1.00 48.44 107 VAL A CA 1
ATOM 772 C C . VAL A 1 107 ? 46.688 -9.673 -28.129 1.00 48.44 107 VAL A C 1
ATOM 774 O O . VAL A 1 107 ? 46.478 -10.847 -28.427 1.00 48.44 107 VAL A O 1
ATOM 777 N N . THR A 1 108 ? 47.207 -8.799 -28.984 1.00 54.72 108 THR A N 1
ATOM 778 C CA . THR A 1 108 ? 47.957 -9.190 -30.177 1.00 54.72 108 THR A CA 1
ATOM 779 C C . THR A 1 108 ? 49.246 -9.892 -29.731 1.00 54.72 108 THR A C 1
ATOM 781 O O . THR A 1 108 ? 50.019 -9.312 -28.965 1.00 54.72 108 THR A O 1
ATOM 784 N N . PRO A 1 109 ? 49.555 -11.120 -30.185 1.00 45.56 109 PRO A N 1
ATOM 785 C CA . PRO A 1 109 ? 50.901 -11.645 -30.045 1.00 45.56 109 PRO A CA 1
ATOM 786 C C . PRO A 1 109 ? 51.748 -11.032 -31.164 1.00 45.56 109 PRO A C 1
ATOM 788 O O . PRO A 1 109 ? 51.807 -11.546 -32.280 1.00 45.56 109 PRO A O 1
ATOM 791 N N . ALA A 1 110 ? 52.390 -9.899 -30.880 1.00 46.59 110 ALA A N 1
ATOM 792 C CA . ALA A 1 110 ? 53.448 -9.385 -31.737 1.00 46.59 110 ALA A CA 1
ATOM 793 C C . ALA A 1 110 ? 54.644 -10.353 -31.678 1.00 46.59 110 ALA A C 1
ATOM 795 O O . ALA A 1 110 ? 55.422 -10.368 -30.724 1.00 46.59 110 ALA A O 1
ATOM 796 N N . LEU A 1 111 ? 54.760 -11.188 -32.711 1.00 53.06 111 LEU A N 1
ATOM 797 C CA . LEU A 1 111 ? 55.976 -11.904 -33.079 1.00 53.06 111 LEU A CA 1
ATOM 798 C C . LEU A 1 111 ? 57.105 -10.891 -33.319 1.00 53.06 111 LEU A C 1
ATOM 800 O O . LEU A 1 111 ? 57.154 -10.257 -34.368 1.00 53.06 111 LEU A O 1
ATOM 804 N N . SER A 1 112 ? 58.022 -10.786 -32.360 1.00 51.72 112 SER A N 1
ATOM 805 C CA . SER A 1 112 ? 59.349 -10.191 -32.545 1.00 51.72 112 SER A CA 1
ATOM 806 C C . SER A 1 112 ? 60.377 -11.022 -31.781 1.00 51.72 112 SER A C 1
ATOM 808 O O . SER A 1 112 ? 60.783 -10.678 -30.675 1.00 51.72 112 SER A O 1
ATOM 810 N N . ILE A 1 113 ? 60.799 -12.142 -32.373 1.00 51.91 113 ILE A N 1
ATOM 811 C CA . ILE A 1 113 ? 62.092 -12.751 -32.048 1.00 51.91 113 ILE A CA 1
ATOM 812 C C . ILE A 1 113 ? 63.059 -12.248 -33.115 1.00 51.91 113 ILE A C 1
ATOM 814 O O . ILE A 1 113 ? 63.073 -12.740 -34.239 1.00 51.91 113 ILE A O 1
ATOM 818 N N . SER A 1 114 ? 63.830 -11.227 -32.754 1.00 48.66 114 SER A N 1
ATOM 819 C CA . SER A 1 114 ? 65.011 -10.805 -33.495 1.00 48.66 114 SER A CA 1
ATOM 820 C C . SER A 1 114 ? 66.221 -11.354 -32.746 1.00 48.66 114 SER A C 1
ATOM 822 O O . SER A 1 114 ? 66.530 -10.875 -31.658 1.00 48.66 114 SER A O 1
ATOM 824 N N . LEU A 1 115 ? 66.882 -12.369 -33.304 1.00 49.31 115 LEU A N 1
ATOM 825 C CA . LEU A 1 115 ? 68.244 -12.731 -32.919 1.00 49.31 115 LEU A CA 1
ATOM 826 C C . LEU A 1 115 ? 69.004 -13.199 -34.169 1.00 49.31 115 LEU A C 1
ATOM 828 O O . LEU A 1 115 ? 68.813 -14.317 -34.647 1.00 49.31 115 LEU A O 1
ATOM 832 N N . MET A 1 116 ? 69.822 -12.294 -34.704 1.00 53.88 116 MET A N 1
ATOM 833 C CA . MET A 1 116 ? 71.095 -12.611 -35.355 1.00 53.88 116 MET A CA 1
ATOM 834 C C . MET A 1 116 ? 72.195 -12.189 -34.390 1.00 53.88 116 MET A C 1
ATOM 836 O O . MET A 1 116 ? 71.999 -11.139 -33.733 1.00 53.88 116 MET A O 1
#